Protein AF-A0A7S1S635-F1 (afdb_monomer)

Nearest PDB structures (foldseek):
  4u4c-assembly1_A  TM=2.111E-01  e=7.195E+00  Saccharomyces cerevisiae S288C
  5ooq-assembly1_A  TM=2.272E-01  e=8.574E+00  Saccharomyces cerevisiae S288C

Foldseek 3Di:
DACPDPDNPDADKAKAWQPDADPNFGKIKIKGFPDWADAPCQVCAQAHPPDRDGDDGGDPPTDTDIDIFIAGPPPRHTDDDPDDDDDDDPPDDDDPPDPPD

Organism: Alexandrium catenella (NCBI:txid2925)

Structure (mmCIF, N/CA/C/O backbone):
data_AF-A0A7S1S635-F1
#
_entry.id   AF-A0A7S1S635-F1
#
loop_
_atom_site.group_PDB
_atom_site.id
_atom_site.type_symbol
_atom_site.label_atom_id
_atom_site.label_alt_id
_atom_site.label_comp_id
_atom_site.label_asym_id
_atom_site.label_entity_id
_atom_site.label_seq_id
_atom_site.pdbx_PDB_ins_code
_atom_site.Cartn_x
_atom_site.Cartn_y
_atom_site.Cartn_z
_atom_site.occupancy
_atom_site.B_iso_or_equiv
_atom_site.auth_seq_id
_atom_site.auth_comp_id
_atom_site.auth_asym_id
_atom_site.auth_atom_id
_atom_site.pdbx_PDB_model_num
ATOM 1 N N . LEU A 1 1 ? 8.135 -3.018 3.699 1.00 75.94 1 LEU A N 1
ATOM 2 C CA . LEU A 1 1 ? 8.595 -3.651 2.448 1.00 75.94 1 LEU A CA 1
ATOM 3 C C . LEU A 1 1 ? 10.104 -3.501 2.367 1.00 75.94 1 LEU A C 1
ATOM 5 O O . LEU A 1 1 ? 10.610 -2.449 2.739 1.00 75.94 1 LEU A O 1
ATOM 9 N N . GLY A 1 2 ? 10.813 -4.538 1.921 1.00 77.25 2 GLY A N 1
ATOM 10 C CA . GLY A 1 2 ? 12.272 -4.504 1.755 1.00 77.25 2 GLY A CA 1
ATOM 11 C C . GLY A 1 2 ? 13.086 -4.456 3.055 1.00 77.25 2 GLY A C 1
ATOM 12 O O . GLY A 1 2 ? 14.258 -4.114 3.009 1.00 77.25 2 GLY A O 1
ATOM 13 N N . GLY A 1 3 ? 12.482 -4.762 4.212 1.00 81.56 3 GLY A N 1
ATOM 14 C CA . GLY A 1 3 ? 13.190 -4.810 5.502 1.00 81.56 3 GLY A CA 1
ATOM 15 C C . GLY A 1 3 ? 13.610 -3.454 6.086 1.00 81.56 3 GLY A C 1
ATOM 16 O O . GLY A 1 3 ? 14.323 -3.424 7.079 1.00 81.56 3 GLY A O 1
ATOM 17 N N . LEU A 1 4 ? 13.156 -2.339 5.504 1.00 83.62 4 LEU A N 1
ATOM 18 C CA . LEU A 1 4 ? 13.520 -0.979 5.934 1.00 83.62 4 LEU A CA 1
ATOM 19 C C . LEU A 1 4 ? 12.541 -0.361 6.946 1.00 83.62 4 LEU A C 1
ATOM 21 O O . LEU A 1 4 ? 12.614 0.829 7.244 1.00 83.62 4 LEU A O 1
ATOM 25 N N . GLY A 1 5 ? 11.583 -1.146 7.442 1.00 80.25 5 GLY A N 1
ATOM 26 C CA . GLY A 1 5 ? 10.648 -0.687 8.465 1.00 80.25 5 GLY A CA 1
ATOM 27 C C . GLY A 1 5 ? 11.334 -0.521 9.828 1.00 80.25 5 GLY A C 1
ATOM 28 O O . GLY A 1 5 ? 12.332 -1.186 10.096 1.00 80.25 5 GLY A O 1
ATOM 29 N N . PRO A 1 6 ? 10.786 0.320 10.723 1.00 82.06 6 PRO A N 1
ATOM 30 C CA . PRO A 1 6 ? 11.323 0.493 12.076 1.00 82.06 6 PRO A CA 1
ATOM 31 C C . PRO A 1 6 ? 11.198 -0.772 12.940 1.00 82.06 6 PRO A C 1
ATOM 33 O O . PRO A 1 6 ? 11.901 -0.906 13.938 1.00 82.06 6 PRO A O 1
ATOM 36 N N . ASP A 1 7 ? 10.311 -1.694 12.563 1.00 79.62 7 ASP A N 1
ATOM 37 C CA . ASP A 1 7 ? 10.155 -2.996 13.197 1.00 79.62 7 ASP A CA 1
ATOM 38 C C . ASP A 1 7 ? 10.683 -4.092 12.267 1.00 79.62 7 ASP A C 1
ATOM 40 O O . ASP A 1 7 ? 10.036 -4.468 11.289 1.00 79.62 7 ASP A O 1
ATOM 44 N N . ALA A 1 8 ? 11.872 -4.598 12.591 1.00 71.06 8 ALA A N 1
ATOM 45 C CA . ALA A 1 8 ? 12.522 -5.679 11.858 1.00 71.06 8 ALA A CA 1
ATOM 46 C C . ALA A 1 8 ? 11.985 -7.079 12.222 1.00 71.06 8 ALA A C 1
ATOM 48 O O . ALA A 1 8 ? 12.408 -8.067 11.625 1.00 71.06 8 ALA A O 1
ATOM 49 N N . THR A 1 9 ? 11.098 -7.180 13.220 1.00 67.00 9 THR A N 1
ATOM 50 C CA . THR A 1 9 ? 10.541 -8.451 13.716 1.00 67.00 9 THR A CA 1
ATOM 51 C C . THR A 1 9 ? 9.143 -8.748 13.179 1.00 67.00 9 THR A C 1
ATOM 53 O O . THR A 1 9 ? 8.726 -9.907 13.158 1.00 67.00 9 THR A O 1
ATOM 56 N N . SER A 1 10 ? 8.438 -7.723 12.703 1.00 67.50 10 SER A N 1
ATOM 57 C CA . SER A 1 10 ? 7.159 -7.856 12.005 1.00 67.50 10 SER A CA 1
ATOM 58 C C . SER A 1 10 ? 7.343 -8.161 10.513 1.00 67.50 10 SER A C 1
ATOM 60 O O . SER A 1 10 ? 8.403 -7.935 9.929 1.00 67.50 10 SER A O 1
ATOM 62 N N . GLY A 1 11 ? 6.286 -8.680 9.877 1.00 70.38 11 GLY A N 1
ATOM 63 C CA . GLY A 1 11 ? 6.262 -8.953 8.437 1.00 70.38 11 GLY A CA 1
ATOM 64 C C . GLY A 1 11 ? 6.626 -7.732 7.579 1.00 70.38 11 GLY A C 1
ATOM 65 O O . GLY A 1 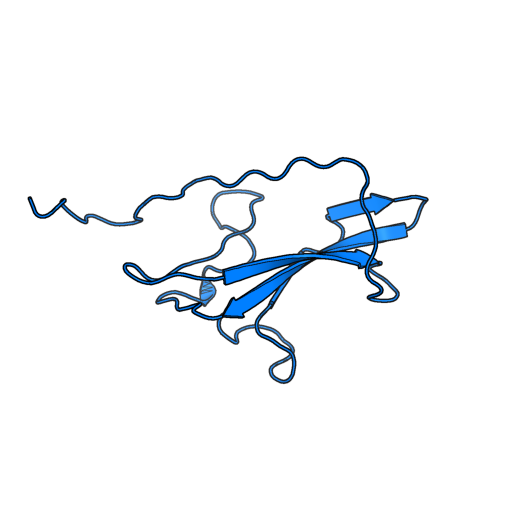11 ? 6.474 -6.578 7.984 1.00 70.38 11 GLY A O 1
ATOM 66 N N . SER A 1 12 ? 7.107 -7.983 6.360 1.00 86.94 12 SER A N 1
ATOM 67 C CA . SER A 1 12 ? 7.554 -6.937 5.434 1.00 86.94 12 SER A CA 1
ATOM 68 C C . SER A 1 12 ? 6.363 -6.129 4.900 1.00 86.94 12 SER A C 1
ATOM 70 O O . SER A 1 12 ? 5.747 -6.478 3.897 1.00 86.94 12 SER A O 1
ATOM 72 N N . MET A 1 13 ? 6.046 -5.008 5.554 1.00 92.25 13 MET A N 1
ATOM 73 C CA . MET A 1 13 ? 4.889 -4.164 5.213 1.00 92.25 13 MET A CA 1
ATOM 74 C C . MET A 1 13 ? 5.225 -2.670 5.131 1.00 92.25 13 MET A C 1
ATOM 76 O O . MET A 1 13 ? 6.289 -2.237 5.573 1.00 92.25 13 MET A O 1
ATOM 80 N N . ILE A 1 14 ? 4.338 -1.887 4.526 1.00 93.19 14 ILE A N 1
ATOM 81 C CA . ILE A 1 14 ? 4.293 -0.423 4.599 1.00 93.19 14 ILE A CA 1
ATOM 82 C C . ILE A 1 14 ? 2.965 -0.054 5.253 1.00 93.19 14 ILE A C 1
ATOM 84 O O . ILE A 1 14 ? 1.926 -0.608 4.897 1.00 93.19 14 ILE A O 1
ATOM 88 N N . ARG A 1 15 ? 2.996 0.893 6.191 1.00 94.19 15 ARG A N 1
ATOM 89 C CA . ARG A 1 15 ? 1.800 1.480 6.797 1.00 94.19 15 ARG A CA 1
ATOM 90 C C . ARG A 1 15 ? 1.688 2.937 6.366 1.00 94.19 15 ARG A C 1
ATOM 92 O O . ARG A 1 15 ? 2.537 3.748 6.720 1.00 94.19 15 ARG A O 1
ATOM 99 N N . TYR A 1 16 ? 0.635 3.250 5.626 1.00 94.62 16 TYR A N 1
ATOM 100 C CA . TYR A 1 16 ? 0.210 4.612 5.334 1.00 94.62 16 TYR A CA 1
ATOM 101 C C . TYR A 1 16 ? -0.786 5.040 6.412 1.00 94.62 16 TYR A C 1
ATOM 103 O O . TYR A 1 16 ? -1.863 4.456 6.535 1.00 94.62 16 TYR A O 1
ATOM 111 N N . GLY A 1 17 ? -0.389 6.011 7.232 1.00 95.50 17 GLY A N 1
ATOM 112 C CA . GLY A 1 17 ? -1.204 6.499 8.341 1.00 95.50 17 GLY A CA 1
ATOM 113 C C . GLY A 1 17 ? -2.301 7.466 7.896 1.00 95.50 17 GLY A C 1
ATOM 114 O O . GLY A 1 17 ? -2.113 8.212 6.936 1.00 95.50 17 GLY A O 1
ATOM 115 N N . SER A 1 18 ? -3.413 7.484 8.630 1.00 95.88 18 SER A N 1
ATOM 116 C CA . SER A 1 18 ? -4.503 8.460 8.520 1.00 95.88 18 SER A CA 1
ATOM 117 C C . SER A 1 18 ? -5.048 8.632 7.100 1.00 95.88 18 SER A C 1
ATOM 119 O O . SER A 1 18 ? -5.280 9.753 6.647 1.00 95.88 18 SER A O 1
ATOM 121 N N . VAL A 1 19 ? -5.261 7.525 6.385 1.00 94.88 19 VAL A N 1
ATOM 122 C CA . VAL A 1 19 ? -5.744 7.563 4.996 1.00 94.88 19 VAL A CA 1
ATOM 123 C C . VAL A 1 19 ? -7.205 7.997 4.895 1.00 94.88 19 VAL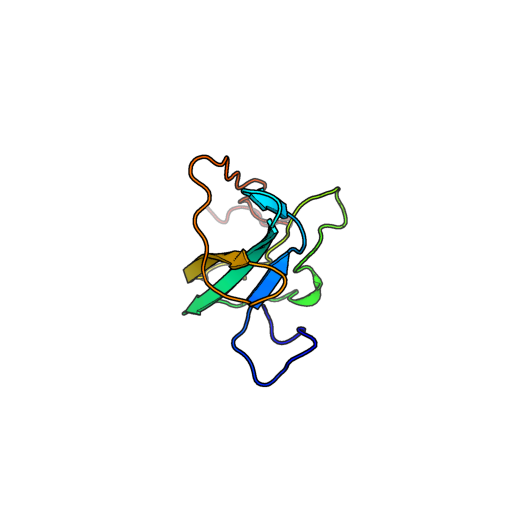 A C 1
ATOM 125 O O . VAL A 1 19 ? -7.610 8.547 3.873 1.00 94.88 19 VAL A O 1
ATOM 128 N N . CYS A 1 20 ? -8.001 7.769 5.943 1.00 95.31 20 CYS A N 1
ATOM 129 C CA . CYS A 1 20 ? -9.358 8.291 6.058 1.00 95.31 20 CYS A CA 1
ATOM 130 C C . CYS A 1 20 ? -9.866 8.263 7.510 1.00 95.31 20 CYS A C 1
ATOM 132 O O . CYS A 1 20 ? -9.175 7.836 8.440 1.00 95.31 20 CYS A O 1
ATOM 134 N N . THR A 1 21 ? -11.107 8.713 7.700 1.00 96.00 21 THR A N 1
ATOM 135 C CA . THR A 1 21 ? -11.842 8.606 8.963 1.00 96.00 21 THR A CA 1
ATOM 136 C C . THR A 1 21 ? -13.164 7.890 8.720 1.00 96.00 21 THR A C 1
ATOM 138 O O . THR A 1 21 ? -13.930 8.282 7.841 1.00 96.00 21 THR A O 1
ATOM 141 N N . VAL A 1 22 ? -13.463 6.870 9.526 1.00 93.81 22 VAL A N 1
ATOM 142 C CA . VAL A 1 22 ? -14.721 6.112 9.471 1.00 93.81 22 VAL A CA 1
ATOM 143 C C . VAL A 1 22 ? -15.372 6.148 10.847 1.00 93.81 22 VAL A C 1
ATOM 145 O O . VAL A 1 22 ? -14.779 5.715 11.832 1.00 93.81 22 VAL A O 1
ATOM 148 N N . ASN A 1 23 ? -16.597 6.678 10.937 1.00 91.62 23 ASN A N 1
ATOM 149 C CA . ASN A 1 23 ? -17.350 6.799 12.196 1.00 91.62 23 ASN A CA 1
ATOM 150 C C . ASN A 1 23 ? -16.554 7.483 13.329 1.00 91.62 23 ASN A C 1
ATOM 152 O O . ASN A 1 23 ? -16.608 7.059 14.482 1.00 91.62 23 ASN A O 1
ATOM 156 N N . GLY A 1 24 ? -15.779 8.518 12.988 1.00 94.25 24 GLY A N 1
ATOM 157 C CA . GLY A 1 24 ? -14.947 9.261 13.940 1.00 94.25 24 GLY A CA 1
ATOM 158 C C . GLY A 1 24 ? -13.640 8.572 14.344 1.00 94.25 24 GLY A C 1
ATOM 159 O O . GLY A 1 24 ? -12.920 9.123 15.168 1.00 94.25 24 GLY A O 1
ATOM 160 N N . ARG A 1 25 ? -13.312 7.405 13.772 1.00 96.31 25 ARG A N 1
ATOM 161 C CA . ARG A 1 25 ? -12.037 6.711 14.000 1.00 96.31 25 ARG A CA 1
ATOM 162 C C . ARG A 1 25 ? -11.090 6.890 12.823 1.00 96.31 25 ARG A C 1
ATOM 164 O O . ARG A 1 25 ? -11.509 6.767 11.671 1.00 96.31 25 ARG A O 1
ATOM 171 N N . THR A 1 26 ? -9.826 7.167 13.117 1.00 98.19 26 THR A N 1
ATOM 172 C CA . THR A 1 26 ? -8.759 7.243 12.114 1.00 98.19 26 THR A CA 1
ATOM 173 C C . THR A 1 26 ? -8.441 5.850 11.588 1.00 98.19 26 THR A C 1
ATOM 175 O O . THR A 1 26 ? -8.320 4.897 12.359 1.00 98.19 26 THR A O 1
ATOM 178 N N . VAL A 1 27 ? -8.311 5.735 10.271 1.00 98.06 27 VAL A N 1
ATOM 179 C CA . VAL A 1 27 ? -8.017 4.480 9.582 1.00 98.06 27 VAL A CA 1
ATOM 180 C C . VAL A 1 27 ? -6.695 4.608 8.840 1.00 98.06 27 VAL A C 1
ATOM 182 O O . VAL A 1 27 ? -6.456 5.594 8.142 1.00 98.06 27 VAL A O 1
ATOM 185 N N . ASP A 1 28 ? -5.876 3.572 8.957 1.00 97.62 28 ASP A N 1
ATOM 186 C CA . ASP A 1 28 ? -4.612 3.410 8.255 1.00 97.62 28 ASP A CA 1
ATOM 187 C C . ASP A 1 28 ? -4.748 2.362 7.148 1.00 97.62 28 ASP A C 1
ATOM 189 O O . ASP A 1 28 ? -5.560 1.438 7.240 1.00 97.62 28 ASP A O 1
ATOM 193 N N . LEU A 1 29 ? -3.910 2.468 6.118 1.00 96.19 29 LEU A N 1
ATOM 194 C CA . LEU A 1 29 ? -3.751 1.452 5.082 1.00 96.19 29 LEU A CA 1
ATOM 195 C C . LEU A 1 29 ? -2.426 0.723 5.287 1.00 96.19 29 LEU A C 1
ATOM 197 O O . LEU A 1 29 ? -1.357 1.329 5.266 1.00 96.19 29 LEU A O 1
ATOM 201 N N . VAL A 1 30 ? -2.488 -0.595 5.425 1.00 95.38 30 VAL A N 1
ATOM 202 C CA . VAL A 1 30 ? -1.312 -1.462 5.451 1.00 95.38 30 VAL A CA 1
ATOM 203 C C . VAL A 1 30 ? -1.218 -2.221 4.138 1.00 95.38 30 VAL A C 1
ATOM 205 O O . VAL A 1 30 ? -2.173 -2.890 3.744 1.00 95.38 30 VAL A O 1
ATOM 208 N N . ILE A 1 31 ? -0.057 -2.139 3.490 1.00 94.81 31 ILE A N 1
ATOM 209 C CA . ILE A 1 31 ? 0.314 -2.970 2.345 1.00 94.81 31 ILE A CA 1
ATOM 210 C C . ILE A 1 31 ? 1.402 -3.939 2.790 1.00 94.81 31 ILE A C 1
ATOM 212 O O . ILE A 1 31 ? 2.470 -3.522 3.234 1.00 94.81 31 ILE A O 1
ATOM 216 N N . GLU A 1 32 ? 1.132 -5.229 2.678 1.00 93.56 32 GLU A N 1
ATOM 217 C CA . GLU A 1 32 ? 1.999 -6.303 3.153 1.00 93.56 32 GLU A CA 1
ATOM 218 C C . GLU A 1 32 ? 2.421 -7.204 1.994 1.00 93.56 32 GLU A C 1
ATOM 220 O O . GLU A 1 32 ? 1.589 -7.576 1.165 1.00 93.56 32 GLU A O 1
ATOM 225 N N . ASP A 1 33 ? 3.703 -7.562 1.952 1.00 92.75 33 ASP A N 1
ATOM 226 C CA . ASP A 1 33 ? 4.194 -8.640 1.098 1.00 92.75 33 ASP A CA 1
ATOM 227 C C . ASP A 1 33 ? 3.763 -9.992 1.672 1.00 92.75 33 ASP A C 1
ATOM 229 O O . ASP A 1 33 ? 4.112 -10.342 2.800 1.00 92.75 33 ASP A O 1
ATOM 233 N N . VAL A 1 34 ? 3.001 -10.747 0.884 1.00 93.25 34 VAL A N 1
ATOM 234 C CA . VAL A 1 34 ? 2.573 -12.110 1.224 1.00 93.25 34 VAL A CA 1
ATOM 235 C C . VAL A 1 34 ? 3.266 -13.170 0.362 1.00 93.25 34 VAL A C 1
ATOM 237 O O . VAL A 1 34 ? 2.953 -14.354 0.485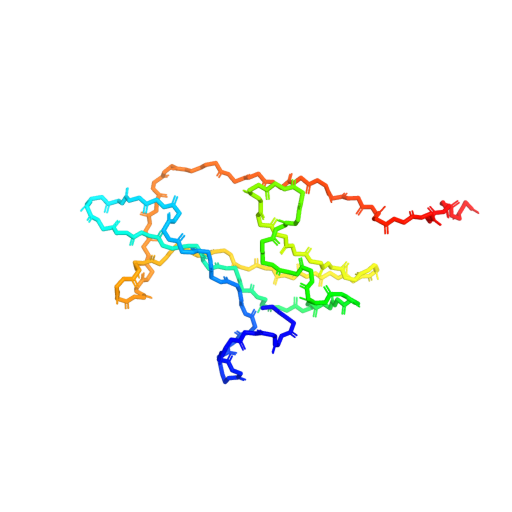 1.00 93.25 34 VAL A O 1
ATOM 240 N N . GLY A 1 35 ? 4.217 -12.770 -0.489 1.00 90.50 35 GLY A N 1
ATOM 241 C CA . GLY A 1 35 ? 5.095 -13.670 -1.225 1.00 90.50 35 GLY A CA 1
ATOM 242 C C . GLY A 1 35 ? 5.696 -13.063 -2.496 1.00 90.50 35 GLY A C 1
ATOM 243 O O . GLY A 1 35 ? 5.034 -12.353 -3.251 1.00 90.50 35 GLY A O 1
ATOM 244 N N . GLY A 1 36 ? 6.944 -13.440 -2.789 1.00 88.62 36 GLY A N 1
ATOM 245 C CA . GLY A 1 36 ? 7.600 -13.180 -4.077 1.00 88.62 36 GLY A CA 1
ATOM 246 C C . GLY A 1 36 ? 8.160 -11.767 -4.268 1.00 88.62 36 GLY A C 1
ATOM 247 O O . GLY A 1 36 ? 8.816 -11.518 -5.277 1.00 88.62 36 GLY A O 1
ATOM 248 N N . TYR A 1 37 ? 7.961 -10.852 -3.314 1.00 92.38 37 TYR A N 1
ATOM 249 C 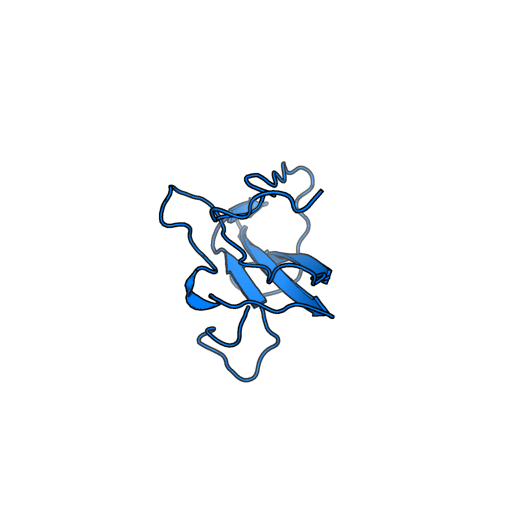CA . TYR A 1 37 ? 8.492 -9.498 -3.417 1.00 92.38 37 TYR A CA 1
ATOM 250 C C . TYR A 1 37 ? 10.029 -9.473 -3.415 1.00 92.38 37 TYR A C 1
ATOM 252 O O . TYR A 1 37 ? 10.690 -9.944 -2.488 1.00 92.38 37 TYR A O 1
ATOM 260 N N . ALA A 1 38 ? 10.590 -8.838 -4.439 1.00 92.62 38 ALA A N 1
ATOM 261 C CA . ALA A 1 38 ? 11.999 -8.501 -4.548 1.00 92.62 38 ALA A CA 1
ATOM 262 C C . ALA A 1 38 ? 12.131 -7.078 -5.101 1.00 92.62 38 ALA A C 1
ATOM 264 O O . ALA A 1 38 ? 11.268 -6.611 -5.846 1.00 92.62 38 ALA A O 1
ATOM 265 N N . SER A 1 39 ? 13.202 -6.378 -4.734 1.00 91.81 39 SER A N 1
ATOM 266 C CA . SER A 1 39 ? 13.469 -5.013 -5.189 1.00 91.81 39 SER A CA 1
ATOM 267 C C . SER A 1 39 ? 14.966 -4.740 -5.204 1.00 91.81 39 SER A C 1
ATOM 269 O O . SER A 1 39 ? 15.689 -5.174 -4.309 1.00 91.81 39 SER A O 1
ATOM 271 N N . THR A 1 40 ? 15.414 -3.991 -6.208 1.00 90.44 40 THR A N 1
ATOM 272 C CA . THR A 1 40 ? 16.783 -3.466 -6.301 1.00 90.44 40 THR A CA 1
ATOM 273 C C . THR A 1 40 ? 16.935 -2.086 -5.661 1.00 90.44 40 THR A C 1
ATOM 275 O O . THR A 1 40 ? 18.060 -1.619 -5.533 1.00 90.44 40 THR A O 1
ATOM 278 N N . ALA A 1 41 ? 15.826 -1.442 -5.282 1.00 90.56 41 ALA A N 1
ATOM 279 C CA . ALA A 1 41 ? 15.785 -0.118 -4.663 1.00 90.56 41 ALA A CA 1
ATOM 280 C C . ALA A 1 41 ? 14.708 -0.070 -3.556 1.00 90.56 41 ALA A C 1
ATOM 282 O O . ALA A 1 41 ? 13.732 0.683 -3.658 1.00 90.56 41 ALA A O 1
ATOM 283 N N . PRO A 1 42 ? 14.811 -0.913 -2.506 1.00 90.81 42 PRO A N 1
ATOM 284 C CA . PRO A 1 42 ? 13.813 -0.965 -1.440 1.00 90.81 42 PRO A CA 1
ATOM 285 C C . PRO A 1 42 ? 13.643 0.369 -0.695 1.00 90.81 42 PRO A C 1
ATOM 287 O O . PRO A 1 42 ? 12.588 0.592 -0.106 1.00 90.81 42 PRO A O 1
ATOM 290 N N . GLU A 1 43 ? 14.640 1.253 -0.732 1.00 90.19 43 GLU A N 1
ATOM 291 C CA . GLU A 1 43 ? 14.621 2.610 -0.178 1.00 90.19 43 GLU A CA 1
ATOM 292 C C . GLU A 1 43 ? 13.670 3.568 -0.908 1.00 90.19 43 GLU A C 1
ATOM 294 O O . GLU A 1 43 ? 13.272 4.577 -0.333 1.00 90.19 43 GLU A O 1
ATOM 299 N N . ALA A 1 44 ? 13.261 3.242 -2.139 1.00 90.75 44 ALA A N 1
ATOM 300 C CA . ALA A 1 44 ? 12.266 4.003 -2.898 1.00 90.75 44 ALA A CA 1
ATOM 301 C C . ALA A 1 44 ? 10.812 3.640 -2.527 1.00 90.75 44 ALA A C 1
ATOM 303 O O . ALA A 1 44 ? 9.862 4.190 -3.092 1.00 90.75 44 ALA A O 1
ATOM 304 N N . ASN A 1 45 ? 10.620 2.695 -1.603 1.00 92.19 45 ASN A N 1
ATOM 305 C CA . ASN A 1 45 ? 9.306 2.331 -1.089 1.00 92.19 45 ASN A CA 1
ATOM 306 C C . ASN A 1 45 ? 8.761 3.364 -0.101 1.00 92.19 45 ASN A C 1
ATOM 308 O O . ASN A 1 45 ? 9.504 4.022 0.622 1.00 92.19 45 ASN A O 1
ATOM 312 N N . GLY A 1 46 ? 7.437 3.406 0.036 1.00 91.62 46 GLY A N 1
ATOM 313 C CA . GLY A 1 46 ? 6.768 4.274 0.998 1.00 91.62 46 GLY A CA 1
ATOM 314 C C . GLY A 1 46 ? 6.204 5.495 0.298 1.00 91.62 46 GLY A C 1
ATOM 315 O O . GLY A 1 46 ? 5.247 5.340 -0.455 1.00 91.62 46 GLY A O 1
ATOM 316 N N . GLN A 1 47 ? 6.749 6.683 0.559 1.00 89.19 47 GLN A N 1
ATOM 317 C CA . GLN A 1 47 ? 6.299 7.927 -0.071 1.00 89.19 47 GLN A CA 1
ATOM 318 C C . GLN A 1 47 ? 7.145 8.243 -1.308 1.00 89.19 47 GLN A C 1
ATOM 320 O O . GLN A 1 47 ? 8.370 8.296 -1.226 1.00 89.19 47 GLN A O 1
ATOM 325 N N . SER A 1 48 ? 6.485 8.490 -2.437 1.00 87.81 48 SER A N 1
ATOM 326 C CA . SER A 1 48 ? 7.141 8.919 -3.671 1.00 87.81 48 SER A CA 1
ATOM 327 C C . SER A 1 48 ? 7.793 10.300 -3.518 1.00 87.81 48 SER A C 1
ATOM 329 O O . SER A 1 48 ? 7.292 11.177 -2.811 1.00 87.81 48 SER A O 1
ATOM 331 N N . THR A 1 49 ? 8.901 10.520 -4.226 1.00 86.12 49 THR A N 1
ATOM 332 C CA . THR A 1 49 ? 9.505 11.851 -4.404 1.00 86.12 49 THR A CA 1
ATOM 333 C C . THR A 1 49 ? 8.765 12.688 -5.453 1.00 86.12 49 THR A C 1
ATOM 335 O O . THR A 1 49 ? 8.926 13.906 -5.493 1.00 86.12 49 THR A O 1
ATOM 338 N N . CYS A 1 50 ? 7.914 12.061 -6.270 1.00 83.88 50 CYS A N 1
ATOM 339 C CA . CYS A 1 50 ? 7.178 12.674 -7.376 1.00 83.88 50 CYS A CA 1
ATOM 340 C C . CYS A 1 50 ? 5.708 12.965 -7.021 1.00 83.88 50 CYS A C 1
ATOM 342 O O . CYS A 1 50 ? 4.807 12.764 -7.834 1.00 83.88 50 CYS A O 1
ATOM 344 N N . GLY A 1 51 ? 5.450 13.448 -5.804 1.00 85.31 51 GLY A N 1
ATOM 345 C CA . GLY A 1 51 ? 4.118 13.858 -5.351 1.00 85.31 51 GLY A CA 1
ATOM 346 C C . GLY A 1 51 ? 3.546 12.989 -4.225 1.00 85.31 51 GLY A C 1
ATOM 347 O O . GLY A 1 51 ? 4.261 12.176 -3.641 1.00 85.31 51 GLY A O 1
ATOM 348 N N . PRO A 1 52 ? 2.259 13.172 -3.878 1.00 88.00 52 PRO A N 1
ATOM 349 C CA . PRO A 1 52 ? 1.645 12.586 -2.687 1.00 88.00 52 PRO A CA 1
ATOM 350 C C . PRO A 1 52 ? 1.188 11.139 -2.922 1.00 88.00 52 PRO A C 1
ATOM 352 O O . PRO A 1 52 ? 0.039 10.790 -2.653 1.00 88.00 52 PRO A O 1
ATOM 355 N N . TYR A 1 53 ? 2.073 10.296 -3.450 1.00 89.69 53 TYR A N 1
ATOM 356 C CA . TYR A 1 53 ? 1.747 8.915 -3.780 1.00 89.69 53 TYR A CA 1
ATOM 357 C C . TYR A 1 53 ? 2.510 7.909 -2.930 1.00 89.69 53 TYR A C 1
ATOM 359 O O . TYR A 1 53 ? 3.657 8.133 -2.537 1.00 89.69 53 TYR A O 1
ATOM 367 N N . GLY A 1 54 ? 1.876 6.757 -2.717 1.00 92.12 54 GLY A N 1
ATOM 368 C CA . GLY A 1 54 ? 2.578 5.555 -2.299 1.00 92.12 54 GLY A CA 1
ATOM 369 C C . GLY A 1 54 ? 3.451 5.015 -3.435 1.00 92.12 54 GLY A C 1
ATOM 370 O O . GLY A 1 54 ? 3.039 5.050 -4.590 1.00 92.12 54 GLY A O 1
ATOM 371 N N . SER A 1 55 ? 4.639 4.514 -3.106 1.00 92.56 55 SER A N 1
ATOM 372 C CA . SER A 1 55 ? 5.560 3.870 -4.044 1.00 92.56 55 SER A CA 1
ATOM 373 C C . SER A 1 55 ? 5.939 2.479 -3.548 1.00 92.56 55 SER A C 1
ATOM 375 O O . SER A 1 55 ? 6.208 2.286 -2.355 1.00 92.56 55 SER A O 1
ATOM 377 N N . ILE A 1 56 ? 5.958 1.517 -4.472 1.00 92.56 56 ILE A N 1
ATOM 378 C CA . ILE A 1 56 ? 6.440 0.154 -4.255 1.00 92.56 56 ILE A CA 1
ATOM 379 C C . ILE A 1 56 ? 7.353 -0.217 -5.425 1.00 92.56 56 ILE A C 1
ATOM 381 O O . ILE A 1 56 ? 6.888 -0.411 -6.544 1.00 92.56 56 ILE A O 1
ATOM 385 N N . SER A 1 57 ? 8.652 -0.332 -5.163 1.00 91.62 57 SER A N 1
ATOM 386 C CA . SER A 1 57 ? 9.644 -0.775 -6.139 1.00 91.62 57 SER A CA 1
ATOM 387 C C . SER A 1 57 ? 9.598 -2.294 -6.273 1.00 91.62 57 SER A C 1
ATOM 389 O O . SER A 1 57 ? 9.858 -3.007 -5.307 1.00 91.62 57 SER A O 1
ATOM 391 N N . VAL A 1 58 ? 9.311 -2.800 -7.470 1.00 91.75 58 VAL A N 1
ATOM 392 C CA . VAL A 1 58 ? 9.318 -4.239 -7.770 1.00 91.75 58 VAL A CA 1
ATOM 393 C C . VAL A 1 58 ? 10.438 -4.542 -8.760 1.00 91.75 58 VAL A C 1
ATOM 395 O O . VAL A 1 58 ? 10.583 -3.868 -9.777 1.00 91.75 58 VAL A O 1
ATOM 398 N N . GLN A 1 59 ? 11.250 -5.557 -8.468 1.00 91.38 59 GLN A N 1
ATOM 399 C CA . GLN A 1 59 ? 12.345 -5.977 -9.336 1.00 91.38 59 GLN A CA 1
ATOM 400 C C . GLN A 1 59 ? 11.816 -6.544 -10.661 1.00 91.38 59 GLN A C 1
ATOM 402 O O . GLN A 1 59 ? 10.941 -7.414 -10.683 1.00 91.38 59 GLN A O 1
ATOM 407 N N . PHE A 1 60 ? 12.413 -6.107 -11.771 1.00 89.38 60 PHE A N 1
ATOM 408 C CA . PHE A 1 60 ? 12.098 -6.616 -13.104 1.00 89.38 60 PHE A CA 1
ATOM 409 C C . PHE A 1 60 ? 12.184 -8.149 -13.191 1.00 89.38 60 PHE A C 1
ATOM 411 O O . PHE A 1 60 ? 13.103 -8.769 -12.652 1.00 89.38 60 PHE A O 1
ATOM 418 N N . GLY A 1 61 ? 11.229 -8.752 -13.905 1.00 89.94 61 GLY A N 1
ATOM 419 C CA . GLY A 1 61 ? 11.158 -10.202 -14.103 1.00 89.94 61 GLY A CA 1
ATOM 420 C C . GLY A 1 61 ? 10.692 -10.988 -12.875 1.00 89.94 61 GLY A C 1
ATOM 421 O O . GLY A 1 61 ? 10.719 -12.216 -12.902 1.00 89.94 61 GLY A O 1
ATOM 422 N N . THR A 1 62 ? 10.262 -10.307 -11.809 1.00 91.44 62 THR A N 1
ATOM 423 C CA . THR A 1 62 ? 9.703 -10.937 -10.606 1.00 91.44 62 THR A CA 1
ATOM 424 C C . THR A 1 62 ? 8.220 -10.601 -10.441 1.00 91.44 62 THR A C 1
ATOM 426 O O . THR A 1 62 ? 7.675 -9.753 -11.148 1.00 91.44 62 THR A O 1
ATOM 429 N N . MET A 1 63 ? 7.551 -11.294 -9.518 1.00 91.12 63 MET A N 1
ATOM 430 C CA . MET A 1 63 ? 6.144 -11.080 -9.192 1.00 91.12 63 MET A CA 1
ATOM 431 C C . MET A 1 63 ? 6.008 -10.902 -7.685 1.00 91.12 63 MET A C 1
ATOM 433 O O . MET A 1 63 ? 6.421 -11.777 -6.930 1.00 91.12 63 MET A O 1
ATOM 437 N N . ALA A 1 64 ? 5.373 -9.812 -7.262 1.00 91.88 64 ALA A N 1
ATOM 438 C CA . ALA A 1 64 ? 5.034 -9.573 -5.867 1.00 91.88 64 ALA A CA 1
ATOM 439 C C . ALA A 1 64 ? 3.541 -9.835 -5.631 1.00 91.88 64 ALA A C 1
ATOM 441 O O . ALA A 1 64 ? 2.689 -9.267 -6.314 1.00 91.88 64 ALA A O 1
ATOM 442 N N . ALA A 1 65 ? 3.219 -10.666 -4.643 1.00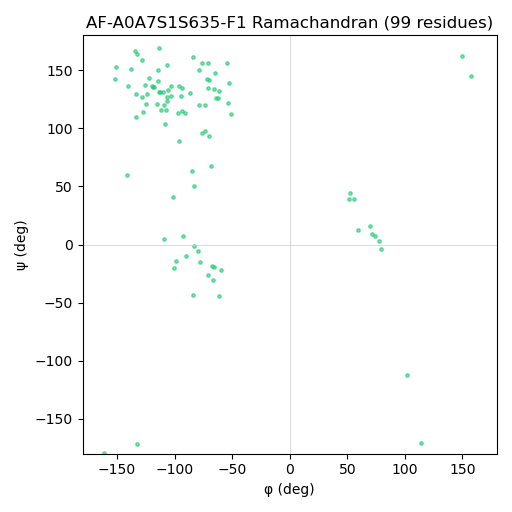 94.38 65 ALA A N 1
ATOM 443 C CA . ALA A 1 65 ? 1.869 -10.807 -4.122 1.00 94.38 65 ALA A CA 1
ATOM 444 C C . ALA A 1 65 ? 1.705 -9.867 -2.922 1.00 94.38 65 ALA A C 1
ATOM 446 O O . ALA A 1 65 ? 2.354 -10.039 -1.891 1.00 94.38 65 ALA A O 1
ATOM 447 N N . LEU A 1 66 ? 0.833 -8.867 -3.058 1.00 94.25 66 LEU A N 1
ATOM 448 C CA . LEU A 1 66 ? 0.610 -7.845 -2.038 1.00 94.25 66 LEU A CA 1
ATOM 449 C C . LEU A 1 66 ? -0.804 -7.936 -1.470 1.00 94.25 66 LEU A C 1
ATOM 451 O O . LEU A 1 66 ? -1.775 -8.135 -2.202 1.00 94.25 66 LEU A O 1
ATOM 455 N N . LYS A 1 67 ? -0.928 -7.735 -0.158 1.00 95.00 67 LYS A N 1
ATOM 456 C CA . LYS A 1 67 ? -2.210 -7.655 0.543 1.00 95.00 67 LYS A CA 1
ATOM 457 C C . LYS A 1 67 ? -2.412 -6.258 1.118 1.00 95.00 67 LYS A C 1
ATOM 459 O O . LYS A 1 67 ? -1.639 -5.819 1.964 1.00 95.00 67 LYS A O 1
ATOM 464 N N . ALA A 1 68 ? -3.489 -5.597 0.700 1.00 94.75 68 ALA A N 1
ATOM 465 C CA . ALA A 1 68 ? -3.941 -4.327 1.259 1.00 94.75 68 ALA A CA 1
ATOM 466 C C . ALA A 1 68 ? -4.982 -4.556 2.368 1.00 94.75 68 ALA A C 1
ATOM 468 O O . ALA A 1 68 ? -5.899 -5.365 2.204 1.00 94.75 68 ALA A O 1
ATOM 469 N N . ARG A 1 69 ? -4.846 -3.866 3.506 1.00 96.00 69 ARG A N 1
ATOM 470 C CA . ARG A 1 69 ? -5.777 -3.943 4.645 1.00 96.00 69 ARG A CA 1
ATOM 471 C C . ARG A 1 69 ? -5.990 -2.572 5.271 1.00 96.00 69 ARG A C 1
ATOM 473 O O . ARG A 1 69 ? -5.021 -1.868 5.536 1.00 96.00 69 ARG A O 1
ATOM 480 N N . PHE A 1 70 ? -7.238 -2.244 5.583 1.00 97.62 70 PHE A N 1
ATOM 481 C CA . PHE A 1 70 ? -7.560 -1.097 6.425 1.00 97.62 70 PHE A CA 1
ATOM 482 C C . PHE A 1 70 ? -7.522 -1.504 7.894 1.00 97.62 70 PHE A C 1
ATOM 484 O O . PHE A 1 70 ? -8.128 -2.511 8.275 1.00 97.62 70 PHE A O 1
ATOM 491 N N . LEU A 1 71 ? -6.819 -0.728 8.712 1.00 97.69 71 LEU A N 1
ATOM 492 C CA . LEU A 1 71 ? -6.734 -0.928 10.154 1.00 97.69 71 LEU A CA 1
ATOM 493 C C . LEU A 1 71 ? -7.217 0.319 10.886 1.00 97.69 71 LEU A C 1
ATOM 495 O O . LEU A 1 71 ? -6.944 1.437 10.464 1.00 97.69 71 LEU A O 1
ATOM 499 N N . ASP A 1 72 ? -7.896 0.126 12.006 1.00 97.69 72 ASP A N 1
ATOM 500 C CA . ASP A 1 72 ? -8.100 1.189 12.982 1.00 97.69 72 ASP A CA 1
ATOM 501 C C . ASP A 1 72 ? -6.738 1.640 13.538 1.00 97.69 72 ASP A C 1
ATOM 503 O O . ASP A 1 72 ? -5.934 0.813 13.978 1.00 97.69 72 ASP A O 1
ATOM 507 N N . ALA A 1 73 ? -6.458 2.943 13.471 1.00 97.00 73 ALA A N 1
ATOM 508 C CA . ALA A 1 73 ? -5.126 3.474 13.747 1.00 97.00 73 ALA A CA 1
ATOM 509 C C . ALA A 1 73 ? -4.705 3.313 15.218 1.00 97.00 73 ALA A C 1
ATOM 511 O O . ALA A 1 73 ? -3.518 3.143 15.499 1.00 97.00 73 ALA A O 1
ATOM 512 N N . GLU A 1 74 ? -5.666 3.332 16.147 1.00 96.12 74 GLU A N 1
ATOM 513 C CA . GLU A 1 74 ? -5.414 3.242 17.589 1.00 96.12 74 GLU A CA 1
ATOM 514 C C . GLU A 1 74 ? -5.272 1.788 18.049 1.00 96.12 74 GLU A C 1
ATOM 516 O O . GLU A 1 74 ? -4.381 1.451 18.828 1.00 96.12 74 GLU A O 1
ATOM 521 N N . THR A 1 75 ? -6.149 0.911 17.563 1.00 96.50 75 THR A N 1
ATOM 522 C CA . THR A 1 75 ? -6.264 -0.471 18.052 1.00 96.50 75 THR A CA 1
ATOM 523 C C . THR A 1 75 ? -5.540 -1.496 17.183 1.00 96.50 75 THR A C 1
ATOM 525 O O . THR A 1 75 ? -5.345 -2.631 17.617 1.00 96.50 75 THR A O 1
ATOM 528 N N . ASN A 1 76 ? -5.141 -1.129 15.960 1.00 94.69 76 ASN A N 1
ATOM 529 C CA . ASN A 1 76 ? -4.623 -2.027 14.919 1.00 94.69 76 ASN A CA 1
ATOM 530 C C . ASN A 1 76 ? -5.601 -3.136 14.486 1.00 94.69 76 ASN A C 1
ATOM 532 O O . ASN A 1 76 ? -5.207 -4.073 13.786 1.00 94.69 76 ASN A O 1
ATOM 536 N N . ALA A 1 77 ? -6.874 -3.049 14.877 1.00 96.12 77 ALA A N 1
ATOM 537 C CA . ALA A 1 77 ? -7.893 -4.001 14.460 1.00 96.12 77 ALA A CA 1
ATOM 538 C C . ALA A 1 77 ? -8.248 -3.797 12.981 1.00 96.12 77 ALA A C 1
ATOM 540 O O . ALA A 1 77 ? -8.321 -2.668 12.498 1.00 96.12 77 ALA A O 1
ATOM 541 N N . ALA A 1 78 ? -8.497 -4.891 12.257 1.00 95.56 78 ALA A N 1
ATOM 542 C CA . ALA A 1 78 ? -8.984 -4.806 10.884 1.00 95.56 78 ALA A CA 1
ATOM 543 C C . ALA A 1 78 ? -10.343 -4.094 10.843 1.00 95.56 78 ALA A C 1
ATOM 545 O O . ALA A 1 78 ? -11.246 -4.428 11.611 1.00 95.56 78 ALA A O 1
ATOM 546 N N . THR A 1 79 ? -10.487 -3.133 9.934 1.00 95.31 79 THR A N 1
ATOM 547 C CA . THR A 1 79 ? -11.715 -2.353 9.759 1.00 95.31 79 THR A CA 1
ATOM 548 C C . THR A 1 79 ? -12.158 -2.356 8.300 1.00 95.31 79 THR A C 1
ATOM 550 O O . THR A 1 79 ? -11.371 -2.636 7.398 1.00 95.31 79 THR A O 1
ATOM 553 N N . SER A 1 80 ? -13.440 -2.085 8.065 1.00 93.75 80 SER A N 1
ATOM 554 C CA . SER A 1 80 ? -14.015 -2.013 6.720 1.00 93.75 80 SER A CA 1
ATOM 555 C C . SER A 1 80 ? -14.269 -0.564 6.331 1.00 93.75 80 SER A C 1
ATOM 557 O O . SER A 1 80 ? -14.856 0.203 7.094 1.00 93.75 80 SER A O 1
ATOM 559 N N . VAL A 1 81 ? -13.851 -0.213 5.119 1.00 95.19 81 VAL A N 1
ATOM 560 C CA . VAL A 1 81 ? -14.231 1.024 4.438 1.00 95.19 81 VAL A CA 1
ATOM 561 C C . VAL A 1 81 ? -15.200 0.608 3.336 1.00 95.19 81 VAL A C 1
ATOM 563 O O . VAL A 1 81 ? -14.817 -0.172 2.468 1.00 95.19 81 VAL A O 1
ATOM 566 N N . ASN A 1 82 ? -16.456 1.056 3.417 1.00 92.00 82 ASN A N 1
ATOM 567 C CA . ASN A 1 82 ? -17.527 0.562 2.540 1.00 92.00 82 ASN A CA 1
ATOM 568 C C . ASN A 1 82 ? -17.252 0.852 1.062 1.00 92.00 82 ASN A C 1
ATOM 570 O O . ASN A 1 82 ? -17.402 -0.037 0.233 1.00 92.00 82 ASN A O 1
ATOM 574 N N . ASP A 1 83 ? -16.801 2.071 0.765 1.00 92.50 83 ASP A N 1
ATOM 575 C CA . ASP A 1 83 ? -16.516 2.527 -0.589 1.00 92.50 83 ASP A CA 1
ATOM 576 C C . ASP A 1 83 ? -15.160 3.231 -0.608 1.00 92.50 83 ASP A C 1
ATOM 578 O O . ASP A 1 83 ? -14.890 4.115 0.210 1.00 92.50 83 ASP A O 1
ATOM 582 N N . PHE A 1 84 ? -14.296 2.845 -1.543 1.00 92.50 84 PHE A N 1
ATOM 583 C CA . PHE A 1 84 ? -13.008 3.492 -1.756 1.00 92.50 84 PHE A CA 1
ATOM 584 C C . PHE A 1 84 ? -12.578 3.370 -3.216 1.00 92.50 84 PHE A C 1
ATOM 586 O O . PHE A 1 84 ? -12.925 2.417 -3.913 1.00 92.50 84 PHE A O 1
ATOM 593 N N . PHE A 1 85 ? -11.776 4.333 -3.659 1.00 92.81 85 PHE A N 1
ATOM 594 C CA . PHE A 1 85 ? -11.041 4.229 -4.911 1.00 92.81 85 PHE A CA 1
ATOM 595 C C . PHE A 1 85 ? -9.631 3.737 -4.615 1.00 92.81 85 PHE A C 1
ATOM 597 O O . PHE A 1 85 ? -8.982 4.209 -3.681 1.00 92.81 85 PHE A O 1
ATOM 604 N N . PHE A 1 86 ? -9.155 2.797 -5.424 1.00 90.06 86 PHE A N 1
ATOM 605 C CA . PHE A 1 86 ? -7.778 2.331 -5.384 1.00 90.06 86 PHE A CA 1
ATOM 606 C C . PHE A 1 86 ? -7.200 2.419 -6.786 1.00 90.06 86 PHE A C 1
ATOM 608 O O . PHE A 1 86 ? -7.655 1.729 -7.698 1.00 90.06 86 PHE A O 1
ATOM 615 N N . THR A 1 87 ? -6.213 3.292 -6.949 1.00 91.44 87 THR A N 1
ATOM 616 C CA . THR A 1 87 ? -5.580 3.550 -8.238 1.00 91.44 87 THR A CA 1
ATOM 617 C C . THR A 1 87 ? -4.147 3.061 -8.188 1.00 91.44 87 THR A C 1
ATOM 619 O O . THR A 1 87 ? -3.402 3.400 -7.271 1.00 91.44 87 THR A O 1
ATOM 622 N N . VAL A 1 88 ? -3.762 2.299 -9.206 1.00 91.38 88 VAL A N 1
ATOM 623 C CA . VAL A 1 88 ? -2.373 1.937 -9.478 1.00 91.38 88 VAL A CA 1
ATOM 624 C C . VAL A 1 88 ? -1.963 2.677 -10.746 1.00 91.38 88 VAL A C 1
ATOM 626 O O . VAL A 1 88 ? -2.709 2.677 -11.724 1.00 91.38 88 VAL A O 1
ATOM 629 N N . PHE A 1 89 ? -0.817 3.343 -10.714 1.00 89.38 89 PHE A N 1
ATOM 630 C CA . PHE A 1 89 ? -0.274 4.129 -11.820 1.00 89.38 89 PHE A CA 1
ATOM 631 C C . PHE A 1 89 ? 1.216 3.806 -11.980 1.00 89.38 89 PHE A C 1
ATOM 633 O O . PHE A 1 89 ? 1.794 3.174 -11.097 1.00 89.38 89 PHE A O 1
ATOM 640 N N . ASP A 1 90 ? 1.803 4.225 -13.106 1.00 83.62 90 ASP A N 1
ATOM 641 C CA . ASP A 1 90 ? 3.239 4.062 -13.396 1.00 83.62 90 ASP A CA 1
ATOM 642 C C . ASP A 1 90 ? 3.712 2.597 -13.317 1.00 83.62 90 ASP A C 1
ATOM 644 O O . ASP A 1 90 ? 4.775 2.273 -12.796 1.00 83.62 90 ASP A O 1
ATOM 648 N N . VAL A 1 91 ? 2.867 1.678 -13.807 1.00 85.44 91 VAL A N 1
ATOM 649 C CA . VAL A 1 91 ? 3.208 0.253 -13.948 1.00 85.44 91 VAL A CA 1
ATOM 650 C C . VAL A 1 91 ? 3.928 0.050 -15.275 1.00 85.44 91 VAL A C 1
ATOM 652 O O . VAL A 1 91 ? 3.436 -0.615 -16.188 1.00 85.44 91 VAL A O 1
ATOM 655 N N . ASP A 1 92 ? 5.082 0.678 -15.396 1.00 78.31 92 ASP A N 1
ATOM 656 C CA . ASP A 1 92 ? 5.991 0.514 -16.513 1.00 78.31 92 ASP A CA 1
ATOM 657 C C . ASP A 1 92 ? 7.423 0.295 -16.001 1.00 78.31 92 ASP A C 1
ATOM 659 O O . ASP A 1 92 ? 7.661 -0.008 -14.828 1.00 78.31 92 ASP A O 1
ATOM 663 N N . LEU A 1 93 ? 8.386 0.309 -16.918 1.00 67.25 93 LEU A N 1
ATOM 664 C CA . LEU A 1 93 ? 9.789 0.099 -16.598 1.00 67.25 93 LEU A CA 1
ATOM 665 C C . LEU A 1 93 ? 10.484 1.450 -16.465 1.00 67.25 93 LEU A C 1
ATOM 667 O O . LEU A 1 93 ? 10.705 2.141 -17.455 1.00 67.25 93 LEU A O 1
ATOM 671 N N . HIS A 1 94 ? 10.912 1.783 -15.249 1.00 61.25 94 HIS A N 1
ATOM 672 C CA . HIS A 1 94 ? 11.799 2.917 -15.010 1.00 61.25 94 HIS A CA 1
ATOM 673 C C . HIS A 1 94 ? 13.228 2.586 -15.495 1.00 61.25 94 HIS A C 1
ATOM 675 O O . HIS A 1 94 ? 13.999 1.933 -14.791 1.00 61.25 94 HIS A O 1
ATOM 681 N N . GLY A 1 95 ? 13.583 3.023 -16.710 1.00 59.47 95 GLY A N 1
ATOM 682 C CA . GLY A 1 95 ? 14.941 2.953 -17.273 1.00 59.47 95 GLY A CA 1
ATOM 683 C C . GLY A 1 95 ? 14.979 2.804 -18.800 1.00 59.47 95 GLY A C 1
ATOM 684 O O . GLY A 1 95 ? 13.999 2.382 -19.407 1.00 59.47 95 GLY A O 1
ATOM 685 N N . ASP A 1 96 ? 16.131 3.103 -19.420 1.00 55.31 96 ASP A N 1
ATOM 686 C CA . ASP A 1 96 ? 16.424 2.824 -20.841 1.00 55.31 96 ASP A CA 1
ATOM 687 C C . ASP A 1 96 ? 16.547 1.306 -21.079 1.00 55.31 96 ASP A C 1
ATOM 689 O O . ASP A 1 96 ? 17.616 0.757 -21.358 1.00 55.31 96 ASP A O 1
ATOM 693 N N . HIS A 1 97 ? 15.444 0.582 -20.941 1.00 55.56 97 HIS A N 1
ATOM 694 C CA . HIS A 1 97 ? 15.354 -0.805 -21.359 1.00 55.56 97 HIS A CA 1
ATOM 695 C C . HIS A 1 97 ? 14.743 -0.829 -22.753 1.00 55.56 97 HIS A C 1
ATOM 697 O O . HIS A 1 97 ? 13.531 -0.913 -22.922 1.00 55.56 97 HIS A O 1
ATOM 703 N N . ALA A 1 98 ? 15.613 -0.741 -23.764 1.00 50.22 98 ALA A N 1
ATOM 704 C CA . ALA A 1 98 ? 15.230 -1.075 -25.126 1.00 50.22 98 ALA A CA 1
ATOM 705 C C . ALA A 1 98 ? 14.636 -2.490 -25.121 1.00 50.22 98 ALA A C 1
ATOM 707 O O . ALA A 1 98 ? 15.295 -3.445 -24.694 1.00 50.22 98 ALA A O 1
ATOM 708 N N . GLU A 1 99 ? 13.390 -2.603 -25.572 1.00 49.66 99 GLU A N 1
ATOM 709 C CA . GLU A 1 99 ? 12.737 -3.877 -25.838 1.00 49.66 99 GLU A CA 1
ATOM 710 C C . GLU A 1 99 ? 13.668 -4.703 -26.735 1.00 49.66 99 GLU A C 1
ATOM 712 O O . GLU A 1 99 ? 13.968 -4.324 -27.870 1.00 49.66 99 GLU A O 1
ATOM 717 N N . LYS A 1 100 ? 14.212 -5.802 -26.204 1.00 50.22 100 LYS A N 1
ATOM 718 C CA . LYS A 1 100 ? 14.932 -6.760 -27.039 1.00 50.22 100 LYS A CA 1
ATOM 719 C C . LYS A 1 100 ? 13.887 -7.568 -27.796 1.00 50.22 100 LYS A C 1
ATOM 721 O O . LYS A 1 100 ? 13.343 -8.521 -27.243 1.00 50.22 100 LYS A O 1
ATOM 726 N N . VAL A 1 101 ? 13.619 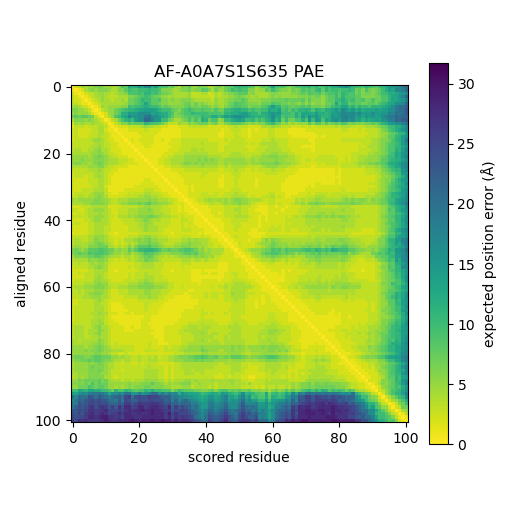-7.126 -29.024 1.00 46.81 101 VAL A N 1
ATOM 727 C CA . VAL A 1 101 ? 12.917 -7.890 -30.066 1.00 46.81 101 VAL A CA 1
ATOM 728 C C . VAL A 1 101 ? 13.733 -9.123 -30.443 1.00 46.81 101 VAL A C 1
ATOM 730 O O . VAL A 1 101 ? 14.975 -8.987 -30.566 1.00 46.81 101 VAL A O 1
#

Solvent-accessible surface area (backbone atoms only — not comparable to full-atom values): 6604 Å² total; per-residue (Å²): 55,77,71,74,44,98,57,80,86,57,79,43,35,45,76,47,74,68,73,47,72,59,96,90,38,50,25,20,41,35,42,31,61,78,43,63,68,50,51,90,48,44,84,54,37,48,69,37,93,89,51,100,40,80,32,80,54,69,32,87,98,62,57,66,44,73,45,79,45,43,23,32,64,89,77,67,43,80,48,86,74,95,78,82,88,85,87,86,75,86,90,68,78,95,66,96,70,75,82,84,125

Sequence (101 aa):
LGGLGPDATSGSMIRYGSVCTVNGRTVDLVIEDVGGYASTAPEANGQSTCGPYGSISVQFGTMAALKARFLDAETNAATSVNDFFFTVFDVDLHGDHAEKV

Mean predicted aligned error: 5.74 Å

Secondary structure (DSSP, 8-state):
-TT-SS-SSS-SEEEEEEEEEETTEEEEEEEEEEE----S-GGG-EE-SSSS-EE----TT---EEEEEEEETTT--B---SS--------S--S------

pLDDT: mean 87.35, std 12.06, range [46.81, 98.19]

Radius of gyration: 15.35 Å; Cα contacts (8 Å, |Δi|>4): 159; chains: 1; bounding box: 34×28×48 Å

=== Feature glossary ===
Legend for the data blocks above and below:

— What the protein is —

Sequence gives the chain of amino acids in standard one-letter code (A=alanine, C=cysteine, …, Y=tyrosine), read N→C. It is the only feature that is directly encoded by the gene; all structural features are derived from the folded form of this sequence.

The annotation block draws on four external resources. InterPro: which protein families and domains the sequence belongs to. GO: standardized terms for what the protein does, what process it participates in, and where in the cell it acts. CATH: which structural fold it has in the CATH hierarchy. Organism: the species of origin.

— Where its atoms are —

Atomic coordinates in PDBx/mmCIF format — the same representation the Protein Data Bank distributes. Each line of the _atom_site loop places one backbone atom in Cartesian space (units: ångströms, origin: arbitrary).

Six rendered views show the 3D structure from the faces of a cube — i.e. along ±x, ±y, ±z. Rendering representation is drawn randomly per protein from cartoon (secondary-structure ribbons), sticks (backbone bonds), or mo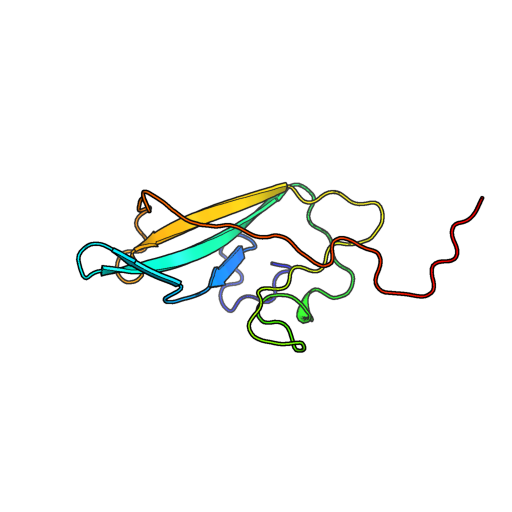lecular surface; coloring is either N→C rainbow (blue at the N-terminus through red at the C-terminus) or one color per chain.

— Local backbone conformation —

DSSP 8-state secondary structure assigns each residue one of H (α-helix), G (3₁₀-helix), I (π-helix), E (extended β-strand), B (isolated β-bridge), T (hydrogen-bonded turn), S (bend), or '-' (coil). The assignment is computed from backbone hydrogen-bond geometry via the Kabsch–Sander algorithm.

P-SEA three-state annotation labels each residue as helix, strand, or coil based purely on the geometry of the Cα trace. It serves as a fallback when the full backbone (and thus DSSP) is unavailable.

φ (phi) and ψ (psi) are the two rotatable backbone dihedrals per residue: φ is the C(i-1)–N–Cα–C torsion, ψ is the N–Cα–C–N(i+1) torsion, both in degrees on (−180°, 180°]. α-helical residues cluster near (−60°, −45°); β-strand residues near (−120°, +130°). A Ramachandran plot is simply a scatter of (φ, ψ) for every residue.

— Global shape and packing —

Radius of gyration (Rg) is the root-mean-square distance of Cα atoms from their centroid — a single number for overall size and compactness. A globular domain of N residues has Rg ≈ 2.2·N^0.38 Å; an extended or disordered chain has a much larger Rg. The Cα contact count is the number of residue pairs whose Cα atoms are within 8 Å and are more than four positions apart in sequence — a standard proxy for tertiary packing density. The bounding box is the smallest axis-aligned box enclosing all Cα atoms.

Accessible surface area quantifies burial. A residue with SASA near zero is packed into the hydrophobic core; one with SASA >100 Å² sits on the surface. Computed here via the Shrake–Rupley numerical algorithm with a 1.4 Å probe.

The contact map is a binary N×N matrix image: pixel (i, j) is dark where Cα_i and Cα_j are within 8 Å and |i−j|>4. Because the |i−j|>4 filter removes local helical contacts, off-diagonal stripes parallel to the main diagonal indicate parallel β-sheets; stripes perpendicular to it indicate antiparallel β-sheets. The Ramachandran plot scatters every residue's (φ, ψ) pair against the sterically allowed regions. The PAE heatmap renders the predicted-aligned-error matrix.

— Structural neighborhood —

A 3Di character summarizes, for each residue, the relative orientation of the Cα frame of its nearest spatial neighbor. Because it encodes fold topology rather than chemistry, 3Di alignments detect remote structural similarity that sequence alignment misses.

Structural neares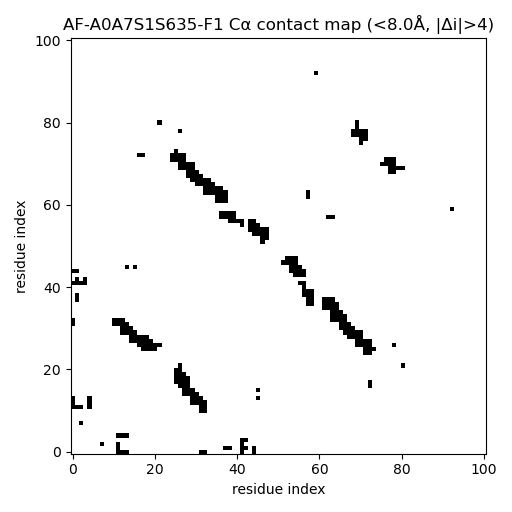t neighbors (via Foldseek easy-search vs the PDB). Reported per hit: target PDB id, E-value, and alignment TM-score. A TM-score above ~0.5 is the conventional threshold for 'same fold'.

— Confidence and disorder —

For AlphaFold models, the B-factor field carries pLDDT — the model's own estimate of local accuracy on a 0–100 scale. Regions with pLDDT<50 should be treated as essentially unmodeled; they often correspond to 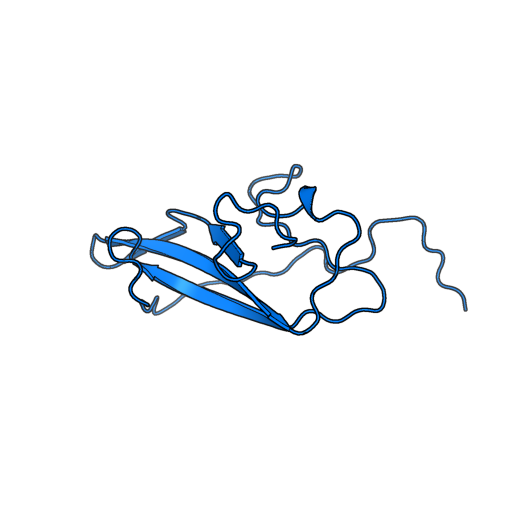intrinsically disordered segments.

B-factor (Debye–Waller factor) reflects atomic displacement in the crystal lattice. It is an experimental observable (units Å²), not a prediction; low values mean the atom is pinned down, high values mean it moves or is heterogeneous across the crystal.

Predicted Aligned Error (PAE) is an AlphaFold confidence matrix: entry (i, j) is the expected error in the position of residue j, in ångströms, when the prediction is superimposed on the true structure at residue i. Low PAE within a block of residues means that block is internally rigid and well-predicted; high PAE between two blocks means their relative placement is uncertain even if each block individually is confident.